Protein AF-A0A9D9S987-F1 (afdb_monomer_lite)

Sequence (79 aa):
MPIDAAFANLGTEIDGTPATDYCTFCFQIGEFTDPELTLDDMIQMSVDFMTKNLSFTPEMAAKMSNDIIPQLRRWNSLN

Secondary structure (DSSP, 8-state):
----GGGT-EEE-TTS-EEEEEETTTEETTEESSTT--HHHHHHHHHHHHHHHS---HHHHHHHHHHHGGGSTTT----

pLDDT: mean 84.95, std 9.07, range [43.5, 93.31]

Foldseek 3Di:
DDQDVVVVQFEADLVRDGHSLHGNQQHYNNDGPCNPQDLVNQLVVQLVCCVPPVVDDSVVSSVCSVVPSCVRPVNVPDD

Radius of gyration: 13.58 Å; chains: 1; bounding box: 29×20×36 Å

Structure (mmCIF, N/CA/C/O backbone):
data_AF-A0A9D9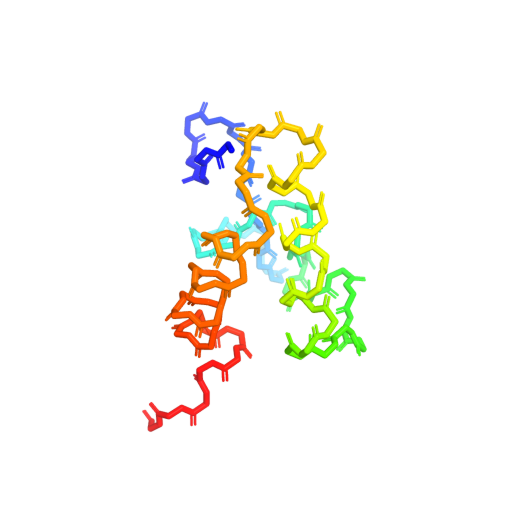S987-F1
#
_entry.id   AF-A0A9D9S987-F1
#
loop_
_atom_site.group_PDB
_atom_site.id
_atom_site.type_symbol
_atom_site.label_atom_id
_atom_site.label_alt_id
_atom_site.label_comp_id
_atom_site.label_asym_id
_atom_site.label_entity_id
_atom_site.label_seq_id
_atom_site.pdbx_PDB_ins_code
_atom_site.Cartn_x
_atom_site.Cartn_y
_atom_site.Cartn_z
_atom_site.occupancy
_atom_site.B_iso_or_equiv
_atom_site.auth_seq_id
_atom_site.auth_comp_id
_atom_site.auth_asym_id
_atom_site.auth_atom_id
_atom_site.pdbx_PDB_model_num
ATOM 1 N N . MET A 1 1 ? 9.187 4.135 5.888 1.00 53.88 1 MET A N 1
ATOM 2 C CA . MET A 1 1 ? 10.376 4.253 5.017 1.00 53.88 1 MET A CA 1
ATOM 3 C C . MET A 1 1 ? 9.920 4.841 3.693 1.00 53.88 1 MET A C 1
ATOM 5 O O . MET A 1 1 ? 8.922 4.342 3.187 1.00 53.88 1 MET A O 1
ATOM 9 N N . PRO A 1 2 ? 10.556 5.902 3.175 1.00 70.69 2 PRO A N 1
ATOM 10 C CA . PRO A 1 2 ? 10.225 6.444 1.859 1.00 70.69 2 PRO A CA 1
ATOM 11 C C . PRO A 1 2 ? 10.666 5.483 0.743 1.00 70.69 2 PRO A C 1
ATOM 13 O O . PRO A 1 2 ? 11.694 4.816 0.867 1.00 70.69 2 PRO A O 1
ATOM 16 N N . ILE A 1 3 ? 9.868 5.399 -0.321 1.00 76.62 3 ILE A N 1
ATOM 17 C CA . ILE A 1 3 ? 10.202 4.688 -1.561 1.00 76.62 3 ILE A CA 1
ATOM 18 C C . ILE A 1 3 ? 11.065 5.646 -2.385 1.00 76.62 3 ILE A C 1
ATOM 20 O O . ILE A 1 3 ? 10.577 6.708 -2.766 1.00 76.62 3 ILE A O 1
ATOM 24 N N . ASP A 1 4 ? 12.344 5.327 -2.590 1.00 74.38 4 ASP A N 1
ATOM 25 C CA . ASP A 1 4 ? 13.274 6.193 -3.322 1.00 74.38 4 ASP A CA 1
ATOM 26 C C . ASP A 1 4 ? 14.402 5.371 -3.960 1.00 74.38 4 ASP A C 1
ATOM 28 O O . ASP A 1 4 ? 14.957 4.453 -3.347 1.00 74.38 4 ASP A O 1
ATOM 32 N N . ALA A 1 5 ? 14.802 5.750 -5.174 1.00 73.25 5 ALA A N 1
ATOM 33 C CA . ALA A 1 5 ? 15.957 5.170 -5.852 1.00 73.25 5 ALA A CA 1
ATOM 34 C C . ALA A 1 5 ? 17.236 5.256 -4.998 1.00 73.25 5 ALA A C 1
ATOM 36 O O . ALA A 1 5 ? 18.049 4.332 -5.016 1.00 73.25 5 ALA A O 1
ATOM 37 N N . ALA A 1 6 ? 17.390 6.320 -4.202 1.00 79.19 6 ALA A N 1
ATOM 38 C CA . ALA A 1 6 ? 18.513 6.514 -3.288 1.00 79.19 6 ALA A CA 1
ATOM 39 C C . ALA A 1 6 ? 18.609 5.426 -2.206 1.00 79.19 6 ALA A C 1
ATOM 41 O O . ALA A 1 6 ? 19.701 5.154 -1.708 1.00 79.19 6 ALA A O 1
ATOM 42 N N . PHE A 1 7 ? 17.490 4.784 -1.859 1.00 79.12 7 PHE A N 1
ATOM 43 C CA . PHE A 1 7 ? 17.447 3.681 -0.897 1.00 79.12 7 PHE A CA 1
ATOM 44 C C . PHE A 1 7 ? 17.461 2.302 -1.564 1.00 79.12 7 PHE A C 1
ATOM 46 O O . PHE A 1 7 ? 17.345 1.302 -0.856 1.00 79.12 7 PHE A O 1
ATOM 53 N N . ALA A 1 8 ? 17.594 2.235 -2.897 1.00 78.94 8 ALA A N 1
ATOM 54 C CA . ALA A 1 8 ? 17.577 0.999 -3.683 1.00 78.94 8 ALA A CA 1
ATOM 55 C C . ALA A 1 8 ? 16.408 0.063 -3.313 1.00 78.94 8 ALA A C 1
ATOM 57 O O . ALA A 1 8 ? 16.535 -1.159 -3.342 1.00 78.94 8 ALA A O 1
ATOM 58 N N . ASN A 1 9 ? 15.269 0.644 -2.931 1.00 83.56 9 ASN A N 1
ATOM 59 C CA . ASN A 1 9 ? 14.113 -0.082 -2.418 1.00 83.56 9 ASN A CA 1
ATOM 60 C C . ASN A 1 9 ? 12.923 -0.032 -3.378 1.00 83.56 9 ASN A C 1
ATOM 62 O O . ASN A 1 9 ? 11.802 -0.271 -2.940 1.00 83.56 9 ASN A O 1
ATOM 66 N N . LEU A 1 10 ? 13.162 0.270 -4.656 1.00 86.56 10 LEU A N 1
ATOM 67 C CA . LEU A 1 10 ? 12.147 0.309 -5.707 1.00 86.56 10 LEU A CA 1
ATOM 68 C C . LEU A 1 10 ? 11.769 -1.100 -6.167 1.00 86.56 10 LEU A C 1
ATOM 70 O O . LEU A 1 10 ? 12.596 -2.013 -6.152 1.00 86.56 10 LEU A O 1
ATOM 74 N N . GLY A 1 11 ? 10.513 -1.266 -6.571 1.00 87.94 11 GLY A N 1
ATOM 75 C CA . GLY A 1 11 ? 10.040 -2.478 -7.228 1.00 87.94 11 GLY A CA 1
ATOM 76 C C . GLY A 1 11 ? 10.717 -2.688 -8.578 1.00 87.94 11 GLY A C 1
ATOM 77 O O . GLY A 1 11 ? 11.499 -1.854 -9.036 1.00 87.94 11 GLY A O 1
ATOM 78 N N . THR A 1 12 ? 10.420 -3.803 -9.235 1.00 90.38 12 THR A N 1
ATOM 79 C CA . THR A 1 12 ? 10.989 -4.108 -10.557 1.00 90.38 12 THR A CA 1
ATOM 80 C C . THR A 1 12 ? 9.888 -4.511 -11.527 1.00 90.38 12 THR A C 1
ATOM 82 O O . THR A 1 12 ? 9.042 -5.332 -11.183 1.00 90.38 12 THR A O 1
ATOM 85 N N . GLU A 1 13 ? 9.912 -3.942 -12.726 1.00 89.75 13 GLU A N 1
ATOM 86 C CA . GLU A 1 13 ? 9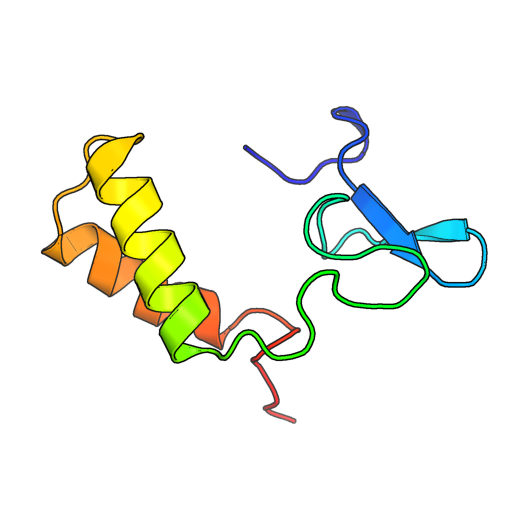.075 -4.312 -13.868 1.00 89.75 13 GLU A CA 1
ATOM 87 C C . GLU A 1 13 ? 9.569 -5.622 -14.518 1.00 89.75 13 GLU A C 1
ATOM 89 O O . GLU A 1 13 ? 10.661 -6.114 -14.216 1.00 89.75 13 GLU A O 1
ATOM 94 N N . ILE A 1 14 ? 8.786 -6.196 -15.439 1.00 89.94 14 ILE A N 1
ATOM 95 C CA . ILE A 1 14 ? 9.137 -7.452 -16.143 1.00 89.94 14 ILE A CA 1
ATOM 96 C C . ILE A 1 14 ? 10.458 -7.320 -16.920 1.00 89.94 14 ILE A C 1
ATOM 98 O O . ILE A 1 14 ? 11.233 -8.271 -17.016 1.00 89.94 14 ILE A O 1
ATOM 102 N N . ASP A 1 15 ? 10.728 -6.139 -17.474 1.00 86.56 15 ASP A N 1
ATOM 103 C CA . ASP A 1 15 ? 11.930 -5.841 -18.258 1.00 86.56 15 ASP A CA 1
ATOM 104 C C . ASP A 1 15 ? 13.171 -5.531 -17.396 1.00 86.56 15 ASP A C 1
ATOM 106 O O . ASP A 1 15 ? 14.248 -5.262 -17.932 1.00 86.56 15 ASP A O 1
ATOM 110 N N . GLY A 1 16 ? 13.039 -5.592 -16.067 1.00 82.62 16 GLY A N 1
ATOM 111 C CA . GLY A 1 16 ? 14.111 -5.294 -15.122 1.00 82.62 16 GLY A CA 1
ATOM 112 C C . GLY A 1 16 ? 14.254 -3.809 -14.778 1.00 82.62 16 GLY A C 1
ATOM 113 O O . GLY A 1 16 ? 15.164 -3.454 -14.024 1.00 82.62 16 GLY A O 1
ATOM 114 N N . THR A 1 17 ? 13.394 -2.930 -15.302 1.00 87.25 17 THR A N 1
ATOM 115 C CA . THR A 1 17 ? 13.407 -1.503 -14.948 1.00 87.25 17 THR A CA 1
ATOM 116 C C . THR A 1 17 ? 12.788 -1.256 -13.563 1.00 87.25 17 THR A C 1
ATOM 118 O O . THR A 1 17 ? 11.973 -2.051 -13.092 1.00 87.25 17 THR A O 1
ATOM 121 N N . PRO A 1 18 ? 13.196 -0.195 -12.842 1.00 86.38 18 PRO A N 1
ATOM 122 C CA . PRO A 1 18 ? 12.670 0.081 -11.509 1.00 86.38 18 PRO A CA 1
ATOM 123 C C . PRO A 1 18 ? 11.244 0.648 -11.552 1.00 86.38 18 PRO A C 1
ATOM 125 O O . PRO A 1 18 ? 10.991 1.668 -12.193 1.00 86.38 18 PRO A O 1
ATOM 128 N N . ALA A 1 19 ? 10.341 0.045 -10.780 1.00 86.94 19 ALA A N 1
ATOM 129 C CA . ALA A 1 19 ? 8.993 0.549 -10.553 1.00 86.94 19 ALA A CA 1
ATOM 130 C C . ALA A 1 19 ? 9.034 1.651 -9.483 1.00 86.94 19 ALA A C 1
ATOM 132 O O . ALA A 1 19 ? 9.232 1.377 -8.299 1.00 86.94 19 ALA A O 1
ATOM 133 N N . THR A 1 20 ? 8.868 2.912 -9.882 1.00 82.56 20 THR A N 1
ATOM 134 C CA . THR A 1 20 ? 8.972 4.070 -8.969 1.00 82.56 20 THR A CA 1
ATOM 135 C C . THR A 1 20 ? 7.791 4.203 -8.012 1.00 82.56 20 THR A C 1
ATOM 137 O O . THR A 1 20 ? 7.913 4.836 -6.967 1.00 82.56 20 THR A O 1
ATOM 140 N N . ASP A 1 21 ? 6.651 3.613 -8.370 1.00 80.81 21 ASP A N 1
ATOM 141 C CA . ASP A 1 21 ? 5.406 3.686 -7.600 1.00 80.81 21 ASP A CA 1
ATOM 142 C C . ASP A 1 21 ? 5.325 2.622 -6.490 1.00 80.81 21 ASP A C 1
ATOM 144 O O . ASP A 1 21 ? 4.462 2.694 -5.612 1.00 80.81 21 ASP A O 1
ATOM 148 N N . TYR A 1 22 ? 6.224 1.636 -6.510 1.00 86.50 22 TYR A N 1
ATOM 149 C CA . TYR A 1 22 ? 6.187 0.485 -5.615 1.00 86.50 22 TYR A CA 1
ATOM 150 C C . TYR A 1 22 ? 7.556 0.219 -5.010 1.00 86.50 22 TYR A C 1
ATOM 152 O O . TYR A 1 22 ? 8.588 0.514 -5.605 1.00 86.50 22 TYR A O 1
ATOM 160 N N . CYS A 1 23 ? 7.579 -0.364 -3.813 1.00 85.81 23 CYS A N 1
ATOM 161 C CA . CYS A 1 23 ? 8.828 -0.819 -3.225 1.00 85.81 23 CYS A CA 1
ATOM 162 C C . CYS A 1 23 ? 9.133 -2.269 -3.619 1.00 85.81 23 CYS A C 1
ATOM 164 O O . CYS A 1 23 ? 8.227 -3.040 -3.940 1.00 85.81 23 CYS A O 1
ATOM 166 N N . THR A 1 24 ? 10.402 -2.662 -3.507 1.00 83.62 24 THR A N 1
ATOM 167 C CA . THR A 1 24 ? 10.894 -4.019 -3.807 1.00 83.62 24 THR A CA 1
ATOM 168 C C . THR A 1 24 ? 10.167 -5.114 -3.025 1.00 83.62 24 THR A C 1
ATOM 170 O O . THR A 1 24 ? 10.058 -6.240 -3.488 1.00 83.62 24 THR A O 1
ATOM 173 N N . PHE A 1 25 ? 9.612 -4.801 -1.852 1.00 81.88 25 PHE A N 1
ATOM 174 C CA . PHE A 1 25 ? 8.860 -5.771 -1.053 1.00 81.88 25 PHE A CA 1
ATOM 175 C C . PHE A 1 25 ? 7.417 -5.956 -1.522 1.00 81.88 25 PHE A C 1
ATOM 177 O O . PHE A 1 25 ? 6.823 -6.991 -1.239 1.00 81.88 25 PHE A O 1
ATOM 184 N N . CYS A 1 26 ? 6.852 -4.967 -2.214 1.00 84.38 26 CYS A N 1
ATOM 185 C CA . CYS A 1 26 ? 5.468 -5.001 -2.674 1.00 84.38 26 CYS A CA 1
ATOM 186 C C . CYS A 1 26 ? 5.344 -5.444 -4.134 1.00 84.38 26 CYS A C 1
ATOM 188 O O . CYS A 1 26 ? 4.301 -5.980 -4.493 1.00 84.38 26 CYS A O 1
ATOM 190 N N . PHE A 1 27 ? 6.357 -5.200 -4.971 1.00 86.69 27 PHE A N 1
ATOM 191 C CA . PHE A 1 27 ? 6.274 -5.423 -6.414 1.00 86.69 27 PHE A CA 1
ATOM 192 C C . PHE A 1 27 ? 7.611 -5.898 -6.990 1.00 86.69 27 PHE A C 1
ATOM 194 O O . PHE A 1 27 ? 8.628 -5.206 -6.870 1.00 86.69 27 PHE A O 1
ATOM 201 N N . GLN A 1 28 ? 7.615 -7.076 -7.609 1.00 88.88 28 GLN A N 1
ATOM 202 C CA . GLN A 1 28 ? 8.798 -7.715 -8.181 1.00 88.88 28 GLN A CA 1
ATOM 203 C C . GLN A 1 28 ? 8.449 -8.359 -9.522 1.00 88.88 28 GLN A C 1
ATOM 205 O O . GLN A 1 28 ? 7.458 -9.070 -9.629 1.00 88.88 28 GLN A O 1
ATOM 210 N N . ILE A 1 29 ? 9.300 -8.147 -10.528 1.00 87.06 29 ILE A N 1
ATOM 211 C CA . ILE A 1 29 ? 9.186 -8.763 -11.861 1.00 87.06 29 ILE A CA 1
ATOM 212 C C . ILE A 1 29 ? 7.792 -8.514 -12.478 1.00 87.06 29 ILE A C 1
ATOM 214 O O . ILE A 1 29 ? 7.174 -9.399 -13.058 1.00 87.06 29 ILE A O 1
ATOM 218 N N . GLY A 1 30 ? 7.270 -7.294 -12.334 1.00 84.62 30 GLY A N 1
ATOM 219 C CA . GLY A 1 30 ? 5.964 -6.909 -12.875 1.00 84.62 30 GLY A CA 1
ATOM 220 C C . GLY A 1 30 ? 4.749 -7.435 -12.109 1.00 84.62 30 GLY A C 1
ATOM 221 O O . GLY A 1 30 ? 3.624 -7.212 -12.554 1.00 84.62 30 GLY A O 1
ATOM 222 N N . GLU A 1 31 ? 4.943 -8.111 -10.976 1.00 87.25 31 GLU A N 1
ATOM 223 C CA . GLU A 1 31 ? 3.861 -8.699 -10.191 1.00 87.25 31 GLU A CA 1
ATOM 224 C C . GLU A 1 31 ? 3.910 -8.252 -8.727 1.00 87.25 31 GLU A C 1
ATOM 226 O O . GLU A 1 31 ? 4.970 -8.002 -8.144 1.00 87.25 31 GLU A O 1
ATOM 231 N N . PHE A 1 32 ? 2.733 -8.149 -8.104 1.00 88.56 32 PHE A N 1
ATOM 232 C CA . PHE A 1 32 ? 2.658 -7.960 -6.660 1.00 88.56 32 PHE A CA 1
ATOM 233 C C . PHE A 1 32 ? 3.078 -9.248 -5.957 1.00 88.56 32 PHE A C 1
ATOM 235 O O . PHE A 1 32 ? 2.618 -10.330 -6.311 1.00 88.56 32 PHE A O 1
ATOM 242 N N . THR A 1 33 ? 3.907 -9.115 -4.925 1.00 86.94 33 THR A N 1
ATOM 243 C CA . THR A 1 33 ? 4.375 -10.246 -4.107 1.00 86.94 33 THR A CA 1
ATOM 244 C C . THR A 1 33 ? 3.230 -10.961 -3.389 1.00 86.94 33 THR A C 1
ATOM 246 O O . THR A 1 33 ? 3.276 -12.175 -3.226 1.00 86.94 33 THR A O 1
ATOM 249 N N . ASP A 1 34 ? 2.178 -10.216 -3.043 1.00 85.94 34 ASP A N 1
ATOM 250 C CA . ASP A 1 34 ? 0.931 -10.731 -2.483 1.00 85.94 34 ASP A CA 1
ATOM 251 C C . ASP A 1 34 ? -0.249 -10.343 -3.389 1.00 85.94 34 ASP A C 1
ATOM 253 O O . ASP A 1 34 ? -0.872 -9.302 -3.159 1.00 85.94 34 ASP A O 1
ATOM 257 N N . PRO A 1 35 ? -0.568 -11.118 -4.440 1.00 83.50 35 PRO A N 1
ATOM 258 C CA . PRO A 1 35 ? -1.620 -10.767 -5.398 1.00 83.50 35 PRO A CA 1
ATOM 259 C C . PRO A 1 35 ? -3.036 -10.878 -4.812 1.00 83.50 35 PRO A C 1
ATOM 261 O O . PRO A 1 35 ? -3.929 -10.149 -5.235 1.00 83.50 35 PRO A O 1
ATOM 264 N N . GLU A 1 36 ? -3.240 -11.744 -3.816 1.00 87.06 36 GLU A N 1
ATOM 265 C CA . GLU A 1 36 ? -4.540 -11.959 -3.159 1.00 87.06 36 GLU A CA 1
ATOM 266 C C . GLU A 1 36 ? -4.826 -10.970 -2.022 1.00 87.06 36 GLU A C 1
ATOM 268 O O . GLU A 1 36 ? -5.959 -10.895 -1.551 1.00 87.06 36 GLU A O 1
ATOM 273 N N . LEU A 1 37 ? -3.818 -10.209 -1.577 1.00 87.44 37 LEU A N 1
ATOM 274 C CA . LEU A 1 37 ? -3.983 -9.220 -0.512 1.00 87.44 37 LEU A CA 1
ATOM 275 C C . LEU A 1 37 ? -5.048 -8.213 -0.934 1.00 87.44 37 LEU A C 1
ATOM 277 O O . LEU A 1 37 ? -4.849 -7.550 -1.946 1.00 87.44 37 LEU A O 1
ATOM 281 N N . THR A 1 38 ? -6.132 -8.083 -0.173 1.00 89.44 38 THR A N 1
ATOM 282 C CA . THR A 1 38 ? -7.231 -7.161 -0.489 1.00 89.44 38 THR A CA 1
ATOM 283 C C . THR A 1 38 ? -6.957 -5.739 0.016 1.00 89.44 38 THR A C 1
ATOM 285 O O . THR A 1 38 ? -6.021 -5.494 0.783 1.00 89.44 38 THR A O 1
ATOM 288 N N . LEU A 1 39 ? -7.781 -4.772 -0.405 1.00 88.56 39 LEU A N 1
ATOM 289 C CA . LEU A 1 39 ? -7.716 -3.401 0.110 1.00 88.56 39 LEU A CA 1
ATOM 290 C C . LEU A 1 39 ? -7.913 -3.362 1.635 1.00 88.56 39 LEU A C 1
ATOM 292 O O . LEU A 1 39 ? -7.133 -2.709 2.329 1.00 88.56 39 LEU A O 1
ATOM 296 N N . ASP A 1 40 ? -8.917 -4.075 2.148 1.00 89.50 40 ASP A N 1
ATOM 297 C CA . ASP A 1 40 ? -9.218 -4.132 3.581 1.00 89.50 40 ASP A CA 1
ATOM 298 C C . ASP A 1 40 ? -8.073 -4.773 4.374 1.00 89.50 40 ASP A C 1
ATOM 300 O O . ASP A 1 40 ? -7.666 -4.243 5.411 1.00 89.50 40 ASP A O 1
ATOM 304 N N . ASP A 1 41 ? -7.481 -5.852 3.850 1.00 90.69 41 ASP A N 1
ATOM 305 C CA . ASP A 1 41 ? -6.320 -6.492 4.476 1.00 90.69 41 ASP A CA 1
ATOM 306 C C . ASP A 1 41 ? -5.124 -5.534 4.537 1.00 90.69 41 ASP A C 1
ATOM 308 O O . ASP A 1 41 ? -4.471 -5.410 5.574 1.00 90.69 41 ASP A O 1
ATOM 312 N N . MET A 1 42 ? -4.862 -4.795 3.454 1.00 90.06 42 MET A N 1
ATOM 313 C CA . MET A 1 42 ? -3.783 -3.805 3.406 1.00 90.06 42 MET A CA 1
ATOM 314 C C . MET A 1 42 ? -4.018 -2.655 4.395 1.00 90.06 42 MET A C 1
ATOM 316 O O . MET A 1 42 ? -3.076 -2.200 5.053 1.00 90.06 42 MET A O 1
ATOM 320 N N . ILE A 1 43 ? -5.267 -2.198 4.540 1.00 91.12 43 ILE A N 1
ATOM 321 C CA . ILE A 1 43 ? -5.654 -1.211 5.555 1.00 91.12 43 ILE A CA 1
ATOM 322 C C . ILE A 1 43 ? -5.366 -1.763 6.947 1.00 91.12 43 ILE A C 1
ATOM 324 O O . ILE A 1 43 ? -4.652 -1.113 7.710 1.00 91.12 43 ILE A O 1
ATOM 328 N N . GLN A 1 44 ? -5.831 -2.970 7.262 1.00 92.00 44 GLN A N 1
ATOM 329 C CA . GLN A 1 44 ? -5.622 -3.571 8.576 1.00 92.00 44 GLN A CA 1
ATOM 330 C C . GLN A 1 44 ? -4.131 -3.762 8.887 1.00 92.00 44 GLN A C 1
ATOM 332 O O . GLN A 1 44 ? -3.676 -3.382 9.965 1.00 92.00 44 GLN A O 1
ATOM 337 N N . MET A 1 45 ? -3.346 -4.271 7.934 1.00 89.81 45 MET A N 1
ATOM 338 C CA . MET A 1 45 ? -1.895 -4.427 8.074 1.00 89.81 45 MET A CA 1
ATOM 339 C C . MET A 1 45 ? -1.194 -3.090 8.321 1.00 89.81 45 MET A C 1
ATOM 341 O O . MET A 1 45 ? -0.295 -2.999 9.159 1.00 89.81 45 MET A O 1
ATOM 345 N N . SER A 1 46 ? -1.608 -2.040 7.612 1.00 89.88 46 SER A N 1
ATOM 346 C CA . SER A 1 46 ? -1.058 -0.696 7.772 1.00 89.88 46 SER A CA 1
ATOM 347 C C . SER A 1 46 ? -1.397 -0.104 9.143 1.00 89.88 46 SER A C 1
ATOM 349 O O . SER A 1 46 ? -0.510 0.435 9.809 1.00 89.88 46 SER A O 1
ATOM 351 N N . VAL A 1 47 ? -2.637 -0.271 9.614 1.00 91.69 47 VAL A N 1
ATOM 352 C CA . VAL A 1 47 ? -3.069 0.154 10.955 1.00 91.69 47 VAL A CA 1
ATOM 353 C C . VAL A 1 47 ? -2.270 -0.563 12.037 1.00 91.69 47 VAL A C 1
ATOM 355 O O . VAL A 1 47 ? -1.718 0.075 12.939 1.00 91.69 47 VAL A O 1
ATOM 358 N N . ASP A 1 48 ? -2.146 -1.882 11.925 1.00 92.00 48 ASP A N 1
ATOM 359 C CA . ASP A 1 48 ? -1.356 -2.711 12.829 1.00 92.00 48 ASP A CA 1
ATOM 360 C C . ASP A 1 48 ? 0.114 -2.282 12.850 1.00 92.00 48 ASP A C 1
ATOM 362 O O . ASP A 1 48 ? 0.719 -2.147 13.915 1.00 92.00 48 ASP A O 1
ATOM 366 N N . PHE A 1 49 ? 0.698 -2.023 11.681 1.00 88.94 49 PHE A N 1
ATOM 367 C CA . PHE A 1 49 ? 2.082 -1.582 11.579 1.00 88.94 49 PHE A CA 1
ATOM 368 C C . PHE A 1 49 ? 2.289 -0.207 12.225 1.00 88.94 49 PHE A C 1
ATOM 370 O O . PHE A 1 49 ? 3.224 -0.041 13.013 1.00 88.94 49 PHE A O 1
ATOM 377 N N . MET A 1 50 ? 1.418 0.764 11.932 1.00 90.31 50 MET A N 1
ATOM 378 C CA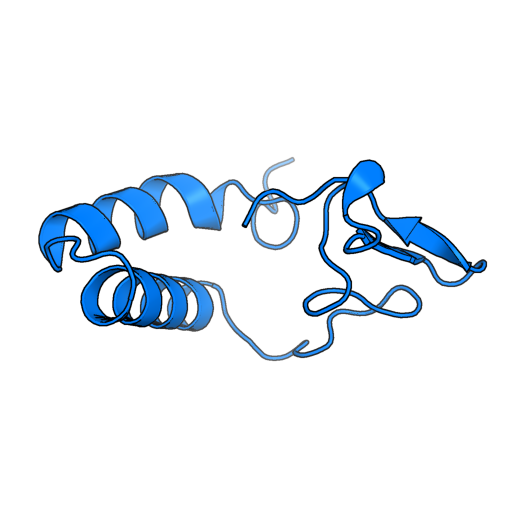 . MET A 1 50 ? 1.504 2.129 12.462 1.00 90.31 50 MET A CA 1
ATOM 379 C C . MET A 1 50 ? 1.314 2.180 13.980 1.00 90.31 50 MET A C 1
ATOM 381 O O . MET A 1 50 ? 2.046 2.891 14.671 1.00 90.31 50 MET A O 1
ATOM 385 N N . THR A 1 51 ? 0.371 1.405 14.511 1.00 92.31 51 THR A N 1
ATOM 386 C CA . THR A 1 51 ? 0.117 1.341 15.957 1.00 92.31 51 THR A CA 1
ATOM 387 C C . THR A 1 51 ? 1.263 0.668 16.711 1.00 92.31 51 THR A C 1
ATOM 389 O O . THR A 1 51 ? 1.687 1.172 17.748 1.00 92.31 51 THR A O 1
ATOM 392 N N . LYS A 1 52 ? 1.815 -0.431 16.177 1.00 90.62 52 LYS A N 1
ATOM 393 C CA . LYS A 1 52 ? 2.879 -1.211 16.837 1.00 90.62 52 LYS A CA 1
ATOM 394 C C . LYS A 1 52 ? 4.273 -0.593 16.705 1.00 90.62 52 LYS A C 1
ATOM 396 O O . LYS A 1 52 ? 5.062 -0.702 17.636 1.00 90.62 52 LYS A O 1
ATOM 401 N N . ASN A 1 53 ? 4.592 0.025 15.565 1.00 89.56 53 ASN A N 1
ATOM 402 C CA . ASN A 1 53 ? 5.966 0.443 15.244 1.00 89.56 53 ASN A CA 1
ATOM 403 C C . ASN A 1 53 ? 6.163 1.960 15.211 1.00 89.56 53 ASN A C 1
ATOM 405 O O . ASN A 1 53 ? 7.287 2.428 15.373 1.00 89.56 53 ASN A O 1
ATOM 409 N N . LEU A 1 54 ? 5.099 2.728 14.968 1.00 85.50 54 LEU A N 1
ATOM 410 C CA . LEU A 1 54 ? 5.180 4.179 14.784 1.00 85.50 54 LEU A CA 1
ATOM 411 C C . LEU A 1 54 ? 4.473 4.962 15.903 1.00 85.50 54 LEU A C 1
ATOM 413 O O . LEU A 1 54 ? 4.395 6.185 15.832 1.00 85.50 54 LEU A O 1
ATOM 417 N N . SER A 1 55 ? 3.987 4.270 16.941 1.00 90.06 55 SER A N 1
ATOM 418 C CA . SER A 1 55 ? 3.308 4.857 18.106 1.00 90.06 55 SER A CA 1
ATOM 419 C C . SER A 1 55 ? 2.077 5.707 17.756 1.00 90.06 55 SER A C 1
ATOM 421 O O . SER A 1 55 ? 1.732 6.637 18.486 1.00 90.06 55 SER A O 1
ATOM 423 N N . PHE A 1 56 ? 1.402 5.401 16.644 1.00 89.12 56 PHE A N 1
ATOM 424 C CA . PHE A 1 56 ? 0.133 6.041 16.291 1.00 89.12 56 PHE A CA 1
ATOM 425 C C . PHE A 1 56 ? -1.012 5.465 17.123 1.00 89.12 56 PHE A C 1
ATOM 427 O O . PHE A 1 56 ? -1.017 4.284 17.473 1.00 89.12 56 PHE A O 1
ATOM 434 N N . THR A 1 57 ? -2.028 6.284 17.403 1.00 93.31 57 THR A N 1
ATOM 435 C CA . THR A 1 57 ? -3.273 5.761 17.972 1.00 93.31 57 THR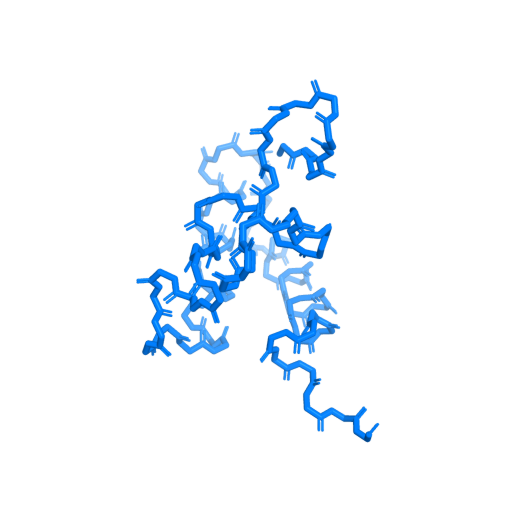 A CA 1
ATOM 436 C C . THR A 1 57 ? -4.022 4.942 16.914 1.00 93.31 57 THR A C 1
ATOM 438 O O . THR A 1 57 ? -3.933 5.266 15.725 1.00 93.31 57 THR A O 1
ATOM 441 N N . PRO A 1 58 ? -4.793 3.912 17.311 1.00 90.00 58 PRO A N 1
ATOM 442 C CA . PRO A 1 58 ? -5.579 3.115 16.367 1.00 90.00 58 PRO A CA 1
ATOM 443 C C . PRO A 1 58 ? -6.507 3.964 15.498 1.00 90.00 58 PRO A C 1
ATOM 445 O O . PRO A 1 58 ? -6.642 3.708 14.309 1.00 90.00 58 PRO A O 1
ATOM 448 N N . GLU A 1 59 ? -7.089 5.017 16.070 1.00 92.25 59 GLU A N 1
ATOM 449 C CA . GLU A 1 59 ? -8.003 5.917 15.368 1.00 92.25 59 GLU A CA 1
ATOM 450 C C . GLU A 1 59 ? -7.287 6.758 14.299 1.00 92.25 59 GLU A C 1
ATOM 452 O O . GLU A 1 59 ? -7.753 6.847 13.163 1.00 92.25 59 GLU A O 1
ATOM 457 N N . MET A 1 60 ? -6.112 7.318 14.619 1.00 91.81 60 MET A N 1
ATOM 458 C CA . MET A 1 60 ? -5.305 8.063 13.645 1.00 91.81 60 MET A CA 1
ATOM 459 C C . MET A 1 60 ? -4.783 7.151 12.537 1.00 91.81 60 MET A C 1
ATOM 461 O O . MET A 1 60 ? -4.853 7.512 11.363 1.00 91.81 60 MET A O 1
ATOM 465 N N . ALA A 1 61 ? -4.281 5.974 12.910 1.00 93.00 61 ALA A N 1
ATOM 466 C CA . ALA A 1 61 ? -3.788 4.978 11.973 1.00 93.00 61 ALA A CA 1
ATOM 467 C C . ALA A 1 61 ? -4.904 4.528 11.018 1.00 93.00 61 ALA A C 1
ATOM 469 O O . ALA A 1 61 ? -4.725 4.596 9.806 1.00 93.00 61 ALA A O 1
ATOM 470 N N . ALA A 1 62 ? -6.080 4.170 11.547 1.00 91.12 62 ALA A N 1
ATOM 471 C CA . ALA A 1 62 ? -7.238 3.784 10.744 1.00 91.12 62 ALA A CA 1
ATOM 472 C C . ALA A 1 62 ? -7.666 4.902 9.799 1.00 91.12 62 ALA A C 1
ATOM 474 O O . ALA A 1 62 ? -7.871 4.647 8.613 1.00 91.12 62 ALA A O 1
ATOM 475 N N . LYS A 1 63 ? -7.737 6.144 10.289 1.00 92.81 63 LYS A N 1
ATOM 476 C CA . LYS A 1 63 ? -8.083 7.296 9.458 1.00 92.81 63 LYS A CA 1
ATOM 477 C C . LYS A 1 63 ? -7.096 7.487 8.305 1.00 92.81 63 LYS A C 1
ATOM 479 O O . LYS A 1 63 ? -7.524 7.579 7.163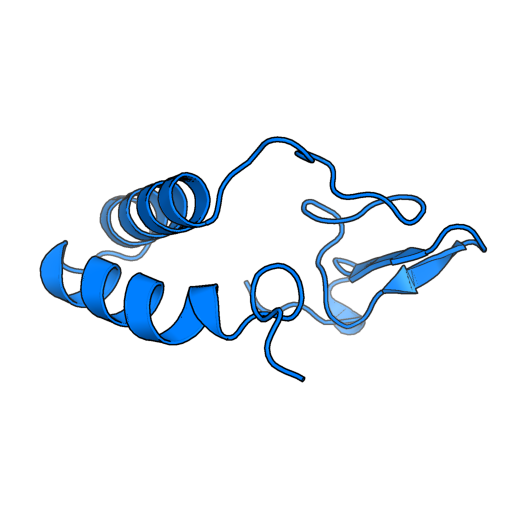 1.00 92.81 63 LYS A O 1
ATOM 484 N N . MET A 1 64 ? -5.790 7.505 8.574 1.00 90.75 64 MET A N 1
ATOM 485 C CA . MET A 1 64 ? -4.785 7.674 7.517 1.00 90.75 64 MET A CA 1
ATOM 486 C C . MET A 1 64 ? -4.763 6.508 6.533 1.00 90.75 64 MET A C 1
ATOM 488 O O . MET A 1 64 ? -4.675 6.742 5.332 1.00 90.75 64 MET A O 1
ATOM 492 N N . SER A 1 65 ? -4.863 5.266 7.011 1.00 91.75 65 SER A N 1
ATOM 493 C CA . SER A 1 65 ? -4.918 4.093 6.137 1.00 91.75 65 SER A CA 1
ATOM 494 C C . SER A 1 65 ? -6.137 4.140 5.217 1.00 91.75 65 SER A C 1
ATOM 496 O O . SER A 1 65 ? -5.984 3.933 4.018 1.00 91.75 65 SER A O 1
ATOM 498 N N . ASN A 1 66 ? -7.319 4.475 5.744 1.00 90.56 66 ASN A N 1
ATOM 499 C CA . ASN A 1 66 ? -8.541 4.605 4.944 1.00 90.56 66 ASN A CA 1
ATOM 500 C C . ASN A 1 66 ? -8.505 5.808 3.992 1.00 90.56 66 ASN A C 1
ATOM 502 O O . ASN A 1 66 ? -9.064 5.732 2.904 1.00 90.56 66 ASN A O 1
ATOM 506 N N . ASP A 1 67 ? -7.835 6.900 4.365 1.00 89.69 67 ASP A N 1
ATOM 507 C CA . ASP A 1 67 ? -7.727 8.077 3.503 1.00 89.69 67 ASP A CA 1
ATOM 508 C C . ASP A 1 67 ? -6.697 7.849 2.372 1.00 89.69 67 ASP A C 1
ATOM 510 O O . ASP A 1 67 ? -6.937 8.269 1.244 1.00 89.69 67 ASP A O 1
ATOM 514 N N . ILE A 1 68 ? -5.566 7.177 2.635 1.00 87.25 68 ILE A N 1
ATOM 515 C CA . ILE A 1 68 ? -4.426 7.076 1.698 1.00 87.25 68 ILE A CA 1
ATOM 516 C C . ILE A 1 68 ? -4.450 5.791 0.860 1.00 87.25 68 ILE A C 1
ATOM 518 O O . ILE A 1 68 ? -4.216 5.847 -0.347 1.00 87.25 68 ILE A O 1
ATOM 522 N N . ILE A 1 69 ? -4.692 4.625 1.467 1.00 88.12 69 ILE A N 1
ATOM 523 C CA . ILE A 1 69 ? -4.495 3.323 0.800 1.00 88.12 69 ILE A CA 1
ATOM 524 C C . ILE A 1 69 ? -5.433 3.129 -0.401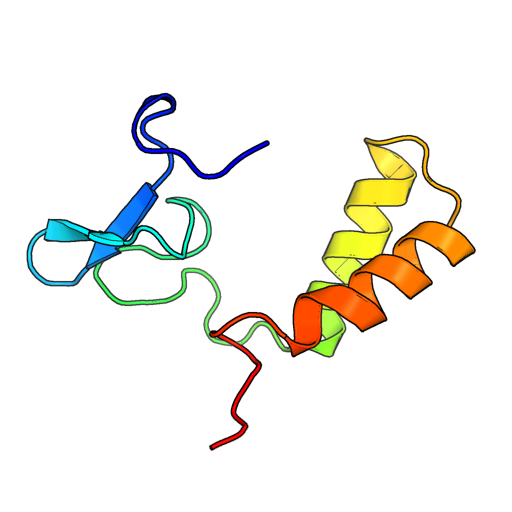 1.00 88.12 69 ILE A C 1
ATOM 526 O O . ILE A 1 69 ? -4.941 2.685 -1.442 1.00 88.12 69 ILE A O 1
ATOM 530 N N . PRO A 1 70 ? -6.724 3.514 -0.342 1.00 88.12 70 PRO A N 1
ATOM 531 C CA . PRO A 1 70 ? -7.602 3.456 -1.511 1.00 88.12 70 PRO A CA 1
ATOM 532 C C . PRO A 1 70 ? -7.161 4.358 -2.676 1.00 88.12 70 PRO A C 1
ATOM 534 O O . PRO A 1 70 ? -7.576 4.130 -3.806 1.00 88.12 70 PRO A O 1
ATOM 537 N N . GLN A 1 71 ? -6.319 5.371 -2.431 1.00 84.62 71 GLN A N 1
ATOM 538 C CA . GLN A 1 71 ? -5.811 6.272 -3.475 1.00 84.62 71 GLN A CA 1
ATOM 539 C C . GLN A 1 71 ? -4.570 5.722 -4.196 1.00 84.62 71 GLN A C 1
ATOM 541 O O . GLN A 1 71 ? -4.192 6.246 -5.247 1.00 84.62 71 GLN A O 1
ATOM 546 N N . LEU A 1 72 ? -3.933 4.670 -3.667 1.00 83.75 72 LEU A N 1
ATOM 547 C CA . LEU A 1 72 ? -2.756 4.049 -4.278 1.00 83.75 72 LEU A CA 1
ATOM 548 C C . LEU A 1 72 ? -3.131 3.352 -5.587 1.00 83.75 72 LEU A C 1
ATOM 550 O O . LEU A 1 72 ? -4.131 2.647 -5.634 1.00 83.75 72 LEU A O 1
ATOM 554 N N . ARG A 1 73 ? -2.282 3.447 -6.619 1.00 80.12 73 ARG A N 1
ATOM 555 C CA . ARG A 1 73 ? -2.530 2.884 -7.967 1.00 80.12 73 ARG A CA 1
ATOM 556 C C . ARG A 1 73 ? -2.966 1.418 -7.997 1.00 80.12 73 ARG A C 1
ATOM 558 O O . ARG A 1 73 ? -3.679 1.019 -8.904 1.00 80.12 73 ARG A O 1
ATOM 565 N N . ARG A 1 74 ? -2.546 0.620 -7.010 1.00 82.88 74 ARG A N 1
ATOM 566 C CA . ARG A 1 74 ? -2.954 -0.786 -6.875 1.00 82.88 74 ARG A CA 1
ATOM 567 C C . ARG A 1 74 ? -4.467 -0.947 -6.656 1.00 82.88 74 ARG A C 1
ATOM 569 O O . ARG A 1 74 ? -5.054 -1.877 -7.192 1.00 82.88 74 ARG A O 1
ATOM 576 N N . TRP A 1 75 ? -5.069 -0.062 -5.860 1.00 84.06 75 TRP A N 1
ATOM 577 C CA . TRP A 1 75 ? -6.473 -0.135 -5.423 1.00 84.06 75 TRP A CA 1
ATOM 578 C C . TRP A 1 75 ? -7.352 0.971 -5.981 1.00 84.06 75 TRP A C 1
ATOM 580 O O . TRP A 1 75 ? -8.575 0.854 -6.008 1.00 84.06 75 TRP A O 1
ATOM 590 N N . ASN A 1 76 ? -6.723 2.040 -6.444 1.00 76.81 76 ASN A N 1
ATOM 591 C CA . ASN A 1 76 ? -7.369 3.138 -7.114 1.00 76.81 76 ASN A CA 1
ATOM 592 C C . ASN A 1 76 ? -7.691 2.714 -8.549 1.00 76.81 76 ASN A C 1
ATOM 594 O O . ASN A 1 76 ? -6.956 3.010 -9.486 1.00 76.81 76 ASN A O 1
ATOM 598 N N . SER A 1 77 ? -8.785 1.970 -8.703 1.00 60.22 77 SER A N 1
ATOM 599 C CA . SER A 1 77 ? -9.356 1.614 -10.005 1.00 60.22 77 SER A CA 1
ATOM 600 C C . SER A 1 77 ? -10.223 2.738 -10.600 1.00 60.22 77 SER A C 1
ATOM 602 O O . SER A 1 77 ? -11.054 2.464 -11.463 1.00 60.22 77 SER A O 1
ATOM 604 N N . LEU A 1 78 ? -10.093 3.991 -10.139 1.00 50.03 78 LEU A N 1
ATOM 605 C CA . LEU A 1 78 ? -10.914 5.099 -10.633 1.00 50.03 78 LEU A CA 1
ATOM 606 C C . LEU A 1 78 ? -10.259 5.824 -11.822 1.00 50.03 78 LEU A C 1
ATOM 608 O O . LEU A 1 78 ? -9.433 6.720 -11.645 1.00 50.03 78 LEU A O 1
ATOM 612 N N . ASN A 1 79 ? -10.801 5.449 -12.989 1.00 43.50 79 ASN A N 1
ATOM 613 C CA . ASN A 1 79 ? -10.804 6.045 -14.338 1.00 43.50 79 ASN A CA 1
ATOM 614 C C . ASN A 1 79 ? -9.604 5.815 -15.260 1.00 43.50 79 ASN A C 1
ATOM 616 O O . ASN A 1 79 ? -8.653 6.626 -15.239 1.00 43.50 79 ASN A O 1
#